Protein AF-A0A969SKT5-F1 (afdb_monomer_lite)

Sequence (105 aa):
GFMPILYGEDVAMPGYKGKMPGSHPWLMLGFFAIPMIAITATVFYNFHLYRVIHFGVTVLYTVMNFIHAAMDLTVKPIEWYQIALMVIVFINGIFLNILAYQWMQ

Secondary structure (DSSP, 8-state):
-PPPTTTT-----TT--PPPPTTHHHHHHHHHHHHHHHHHHHHH---HHHHHHHHHHHHHHHHHHHHHHHHHTTSSS--HHHHHHHHHHHHHHHHHHHHHHHHH-

pLDDT: mean 81.86, std 14.75, range [36.91, 94.69]

Radius of gyration: 18.39 Å; chains: 1; bounding box: 39×42×44 Å

Structure (mmCIF, N/CA/C/O backbone):
data_AF-A0A969SKT5-F1
#
_entry.id   AF-A0A969SKT5-F1
#
loop_
_atom_site.group_PDB
_atom_site.id
_atom_site.type_symbol
_atom_site.label_atom_id
_atom_site.label_alt_id
_atom_site.label_comp_id
_atom_site.label_asym_id
_atom_site.label_entity_id
_atom_site.label_seq_id
_atom_site.pdbx_PDB_ins_code
_atom_site.Cartn_x
_atom_site.Cartn_y
_atom_site.Cartn_z
_atom_site.occupancy
_atom_site.B_iso_or_equiv
_atom_site.auth_seq_id
_atom_site.auth_comp_id
_atom_site.auth_asym_id
_atom_site.auth_atom_id
_atom_site.pdbx_PDB_model_num
ATOM 1 N N . GLY A 1 1 ? 12.084 -38.333 -6.795 1.00 46.19 1 GLY A N 1
ATOM 2 C CA . GLY A 1 1 ? 12.100 -36.867 -6.651 1.00 46.19 1 GLY A CA 1
ATOM 3 C C . GLY A 1 1 ? 11.948 -36.273 -8.026 1.00 46.19 1 GLY A C 1
ATOM 4 O O . GLY A 1 1 ? 12.626 -36.746 -8.928 1.00 46.19 1 GLY A O 1
ATOM 5 N N . PHE A 1 2 ? 11.027 -35.331 -8.217 1.00 36.91 2 PHE A N 1
ATOM 6 C CA . PHE A 1 2 ? 10.905 -34.642 -9.501 1.00 36.91 2 PHE A CA 1
ATOM 7 C C . PHE A 1 2 ? 12.151 -33.779 -9.709 1.00 36.91 2 PHE A C 1
ATOM 9 O O . PHE A 1 2 ? 12.485 -32.966 -8.848 1.00 36.91 2 PHE A O 1
ATOM 16 N N . MET A 1 3 ? 12.870 -34.004 -10.809 1.00 50.44 3 MET A N 1
ATOM 17 C CA . MET A 1 3 ? 13.951 -33.110 -11.216 1.00 50.44 3 MET A CA 1
ATOM 18 C C . MET A 1 3 ? 13.372 -31.712 -11.476 1.00 50.44 3 MET A C 1
ATOM 20 O O . MET A 1 3 ? 12.277 -31.611 -12.037 1.00 50.44 3 MET A O 1
ATOM 24 N N . PRO A 1 4 ? 14.081 -30.636 -11.094 1.00 63.31 4 PRO A N 1
ATOM 25 C CA . PRO A 1 4 ? 13.721 -29.291 -11.518 1.00 63.31 4 PRO A CA 1
ATOM 26 C C . PRO A 1 4 ? 13.659 -29.239 -13.049 1.00 63.31 4 PRO A C 1
ATOM 28 O O . PRO A 1 4 ? 14.559 -29.747 -13.712 1.00 63.31 4 PRO A O 1
ATOM 31 N N . ILE A 1 5 ? 12.627 -28.597 -13.607 1.00 62.22 5 ILE A N 1
ATOM 32 C CA . ILE A 1 5 ? 12.425 -28.429 -15.064 1.00 62.22 5 ILE A CA 1
ATOM 33 C C . ILE A 1 5 ? 13.637 -27.758 -15.751 1.00 62.22 5 ILE A C 1
ATOM 35 O O . ILE A 1 5 ? 13.813 -27.885 -16.956 1.00 62.22 5 ILE A O 1
ATOM 39 N N . LEU A 1 6 ? 14.497 -27.086 -14.981 1.00 58.75 6 LEU A N 1
ATOM 40 C CA . LEU A 1 6 ? 15.629 -26.277 -15.442 1.00 58.75 6 LEU A CA 1
ATOM 41 C C . LEU A 1 6 ? 16.982 -26.850 -14.984 1.00 58.75 6 LEU A C 1
ATOM 43 O O . LEU A 1 6 ? 17.877 -26.119 -14.566 1.00 58.75 6 LEU A O 1
ATOM 47 N N . TYR A 1 7 ? 17.131 -28.174 -14.978 1.00 45.62 7 TYR A N 1
ATOM 48 C CA . TYR A 1 7 ? 18.393 -28.809 -14.600 1.00 45.62 7 TYR A CA 1
ATOM 49 C C . TYR A 1 7 ? 19.423 -28.672 -15.737 1.00 45.62 7 TYR A C 1
ATOM 51 O O . TYR A 1 7 ? 19.336 -29.378 -16.738 1.00 45.62 7 TYR A O 1
ATOM 59 N N . GLY A 1 8 ? 20.397 -27.769 -15.578 1.00 53.19 8 GLY A N 1
ATOM 60 C CA . GLY A 1 8 ? 21.510 -27.577 -16.522 1.00 53.19 8 GLY A CA 1
ATOM 61 C C . GLY A 1 8 ? 21.394 -26.375 -17.467 1.00 53.19 8 GLY A C 1
ATOM 62 O O . GLY A 1 8 ? 22.320 -26.135 -18.234 1.00 53.19 8 GLY A O 1
ATOM 63 N N . GLU A 1 9 ? 20.311 -25.603 -17.388 1.00 52.59 9 GLU A N 1
ATOM 64 C CA . GLU A 1 9 ? 20.146 -24.336 -18.114 1.00 52.59 9 GLU A CA 1
ATOM 65 C C . GLU A 1 9 ? 20.515 -23.164 -17.193 1.00 52.59 9 GLU A C 1
ATOM 67 O O . GLU A 1 9 ? 19.965 -23.028 -16.095 1.00 52.59 9 GLU A O 1
ATOM 72 N N . ASP A 1 10 ? 21.456 -22.319 -17.626 1.00 53.78 10 ASP A N 1
ATOM 73 C CA . ASP A 1 10 ? 21.721 -21.038 -16.970 1.00 53.78 10 ASP A CA 1
ATOM 74 C C . ASP A 1 10 ? 20.523 -20.132 -17.252 1.00 53.78 10 ASP A C 1
ATOM 76 O O . ASP A 1 10 ? 20.390 -19.564 -18.334 1.00 53.78 10 ASP A O 1
ATOM 80 N N . VAL A 1 11 ? 19.622 -20.008 -16.277 1.00 55.91 11 VAL A N 1
ATOM 81 C CA . VAL A 1 11 ? 18.454 -19.114 -16.335 1.00 55.91 11 VAL A CA 1
ATOM 82 C C . VAL A 1 11 ? 18.891 -17.644 -16.193 1.00 55.91 11 VAL A C 1
ATOM 84 O O . VAL A 1 11 ? 18.235 -16.827 -15.548 1.00 55.91 11 VAL A O 1
ATOM 87 N N . ALA A 1 12 ? 20.036 -17.288 -16.769 1.00 56.81 12 ALA A N 1
ATOM 88 C CA . ALA A 1 12 ? 20.418 -15.921 -17.026 1.00 56.81 12 ALA A CA 1
ATOM 89 C C . ALA A 1 12 ? 19.494 -15.408 -18.133 1.00 56.81 12 ALA A C 1
ATOM 91 O O . ALA A 1 12 ? 19.638 -15.761 -19.302 1.00 56.81 12 ALA A O 1
ATOM 92 N N . MET A 1 13 ? 18.511 -14.586 -17.756 1.00 52.97 13 MET A N 1
ATOM 93 C CA . MET A 1 13 ? 17.649 -13.889 -18.711 1.00 52.97 13 MET A CA 1
ATOM 94 C C . MET A 1 13 ? 18.533 -13.243 -19.796 1.00 52.97 13 MET A C 1
ATOM 96 O O . MET A 1 13 ? 19.366 -12.392 -19.450 1.00 52.97 13 MET A O 1
ATOM 100 N N . PRO A 1 14 ? 18.405 -13.623 -21.085 1.00 39.59 14 PRO A N 1
ATOM 101 C CA . PRO A 1 14 ? 19.254 -13.083 -22.138 1.00 39.59 14 PRO A CA 1
ATOM 102 C C . PRO A 1 14 ? 19.078 -11.561 -22.195 1.00 39.59 14 PRO A C 1
ATOM 104 O O . PRO A 1 14 ? 18.024 -11.065 -22.577 1.00 39.59 14 PRO A O 1
ATOM 107 N N . GLY A 1 15 ? 20.098 -10.812 -21.761 1.00 50.66 15 GLY A N 1
ATOM 108 C CA . GLY A 1 15 ? 20.087 -9.343 -21.724 1.00 50.66 15 GLY A CA 1
ATOM 109 C C . GLY A 1 15 ? 20.230 -8.701 -20.339 1.00 50.66 15 GLY A C 1
ATOM 110 O O . GLY A 1 15 ? 20.522 -7.507 -20.269 1.00 50.66 15 GLY A O 1
ATOM 111 N N . TYR A 1 16 ? 20.117 -9.454 -19.239 1.00 51.44 16 TYR A N 1
ATOM 112 C CA . TYR A 1 16 ? 20.237 -8.893 -17.887 1.00 51.44 16 TYR A CA 1
ATOM 113 C C . TYR A 1 16 ? 21.676 -9.019 -17.354 1.00 51.44 16 TYR A C 1
ATOM 115 O O . TYR A 1 16 ? 22.093 -10.059 -16.855 1.00 51.44 16 TYR A O 1
ATOM 123 N N . LYS A 1 17 ? 22.474 -7.947 -17.469 1.00 53.75 17 LYS A N 1
ATOM 124 C CA . LYS A 1 17 ? 23.874 -7.909 -16.977 1.00 53.75 17 LYS A CA 1
ATOM 125 C C . LYS A 1 17 ? 24.012 -7.533 -15.492 1.00 53.75 17 LYS A C 1
ATOM 127 O O . LYS A 1 17 ? 25.127 -7.462 -14.980 1.00 53.75 17 LYS A O 1
ATOM 132 N N . GLY A 1 18 ? 22.907 -7.257 -14.801 1.00 58.06 18 GLY A N 1
ATOM 133 C CA . GLY A 1 18 ? 22.907 -6.842 -13.400 1.00 58.06 18 GLY A CA 1
ATOM 134 C C . GLY A 1 18 ? 22.706 -8.022 -12.455 1.00 58.06 18 GLY A C 1
ATOM 135 O O . GLY A 1 18 ? 21.676 -8.685 -12.514 1.00 58.06 18 GLY A O 1
ATOM 136 N N . LYS A 1 19 ? 23.650 -8.263 -11.537 1.00 60.06 19 LYS A N 1
ATOM 137 C CA . LYS A 1 19 ? 23.382 -9.122 -10.375 1.00 60.06 19 LYS A CA 1
ATOM 138 C C . LYS A 1 19 ? 22.341 -8.423 -9.501 1.00 60.06 19 LYS A C 1
ATOM 140 O O . LYS A 1 19 ? 22.572 -7.289 -9.084 1.00 60.06 19 LYS A O 1
ATOM 145 N N . MET A 1 20 ? 21.222 -9.090 -9.221 1.00 64.12 20 MET A N 1
ATOM 146 C CA . MET A 1 20 ? 20.234 -8.589 -8.265 1.00 64.12 20 MET A CA 1
ATOM 147 C C . MET A 1 20 ? 20.933 -8.365 -6.914 1.00 64.12 20 MET A C 1
ATOM 149 O O . MET A 1 20 ? 21.569 -9.293 -6.404 1.00 64.12 20 MET A O 1
ATOM 153 N N . PRO A 1 21 ? 20.874 -7.154 -6.332 1.00 74.38 21 PRO A N 1
ATOM 154 C CA . PRO A 1 21 ? 21.464 -6.905 -5.027 1.00 74.38 21 PRO A CA 1
ATOM 155 C C . PRO A 1 21 ? 20.853 -7.856 -3.998 1.00 74.38 21 PRO A C 1
ATOM 157 O O . PRO A 1 21 ? 19.632 -7.997 -3.938 1.00 74.38 21 PRO A O 1
ATOM 160 N N . GLY A 1 22 ? 21.680 -8.474 -3.150 1.00 78.19 22 GLY A N 1
ATOM 161 C CA . GLY A 1 22 ? 21.204 -9.418 -2.130 1.00 78.19 22 GLY A CA 1
ATOM 162 C C . GLY A 1 22 ? 20.200 -8.820 -1.133 1.00 78.19 22 GLY A C 1
ATOM 163 O O . GLY A 1 22 ? 19.501 -9.564 -0.458 1.00 78.19 22 GLY A O 1
ATOM 164 N N . SER A 1 23 ? 20.087 -7.490 -1.058 1.00 77.62 23 SER A N 1
ATOM 165 C CA . SER A 1 23 ? 19.091 -6.772 -0.253 1.00 77.62 23 SER A CA 1
ATOM 166 C C . SER A 1 23 ? 17.683 -6.768 -0.857 1.00 77.62 23 SER A C 1
ATOM 168 O O . SER A 1 23 ? 16.708 -6.623 -0.123 1.00 77.62 23 SER A O 1
ATOM 170 N N . HIS A 1 24 ? 17.548 -6.933 -2.174 1.00 77.38 24 HIS A N 1
ATOM 171 C CA . HIS A 1 24 ? 16.271 -6.774 -2.868 1.00 77.38 24 HIS A CA 1
ATOM 172 C C . HIS A 1 24 ? 15.218 -7.829 -2.461 1.00 77.38 24 HIS A C 1
ATOM 174 O O . HIS A 1 24 ? 14.088 -7.440 -2.168 1.00 77.38 24 HIS A O 1
ATOM 180 N N . PRO A 1 25 ? 15.558 -9.129 -2.319 1.00 79.44 25 PRO A N 1
ATOM 181 C CA . PRO A 1 25 ? 14.610 -10.132 -1.823 1.00 79.44 25 PRO A CA 1
ATOM 182 C C . PRO A 1 25 ? 14.126 -9.857 -0.391 1.00 79.44 25 PRO A C 1
ATOM 184 O O . PRO A 1 25 ? 12.953 -10.058 -0.089 1.00 79.44 25 PRO A O 1
ATOM 187 N N . TRP A 1 26 ? 15.002 -9.355 0.487 1.00 82.44 26 TRP A N 1
ATOM 188 C CA . TRP A 1 26 ? 14.646 -9.007 1.869 1.00 82.44 26 TRP A CA 1
ATOM 189 C C . TRP A 1 26 ? 13.714 -7.798 1.944 1.00 82.44 26 TRP A C 1
ATOM 191 O O . TRP A 1 26 ? 12.807 -7.776 2.773 1.00 82.44 26 TRP A O 1
ATOM 201 N N . LEU A 1 27 ? 13.905 -6.817 1.058 1.00 83.06 27 LEU A N 1
ATOM 202 C CA . LEU A 1 27 ? 13.004 -5.671 0.937 1.00 83.06 27 LEU A CA 1
ATOM 203 C C . LEU A 1 27 ? 11.612 -6.105 0.472 1.00 83.06 27 LEU A C 1
ATOM 205 O O . LEU A 1 27 ? 10.624 -5.694 1.077 1.00 83.06 27 LEU A O 1
ATOM 209 N N . MET A 1 28 ? 11.529 -6.980 -0.537 1.00 83.69 28 MET A N 1
ATOM 210 C CA . MET A 1 28 ? 10.247 -7.546 -0.976 1.00 83.69 28 MET A CA 1
ATOM 211 C C . MET A 1 28 ? 9.582 -8.351 0.145 1.00 83.69 28 MET A C 1
ATOM 213 O O . MET A 1 28 ? 8.394 -8.173 0.404 1.00 83.69 28 MET A O 1
ATOM 217 N N . LEU A 1 29 ? 10.347 -9.190 0.855 1.00 85.25 29 LEU A N 1
ATOM 218 C CA . LEU A 1 29 ? 9.826 -9.959 1.986 1.00 85.25 29 LEU A CA 1
ATOM 219 C C . LEU A 1 29 ? 9.253 -9.037 3.063 1.00 85.25 29 LEU A C 1
ATOM 221 O O . LEU A 1 29 ? 8.137 -9.264 3.515 1.00 85.25 29 LEU A O 1
ATOM 225 N N . GLY A 1 30 ? 9.984 -7.989 3.447 1.00 86.81 30 GLY A N 1
ATOM 226 C CA . GLY A 1 30 ? 9.507 -7.006 4.417 1.00 86.81 30 GLY A CA 1
ATOM 227 C C . GLY A 1 30 ? 8.222 -6.322 3.952 1.00 86.81 30 GLY A C 1
ATOM 228 O O . GLY A 1 30 ? 7.254 -6.268 4.709 1.00 86.81 30 GLY A O 1
ATOM 229 N N . PHE A 1 31 ? 8.187 -5.878 2.694 1.00 84.56 31 PHE A N 1
ATOM 230 C CA . PHE A 1 31 ? 7.027 -5.212 2.104 1.00 84.56 31 PHE A CA 1
ATOM 231 C C . PHE A 1 31 ? 5.763 -6.083 2.135 1.00 84.56 31 PHE A C 1
ATOM 233 O O . PHE A 1 31 ? 4.686 -5.578 2.428 1.00 84.56 31 PHE A O 1
ATOM 240 N N . PHE A 1 32 ? 5.870 -7.393 1.896 1.00 83.06 32 P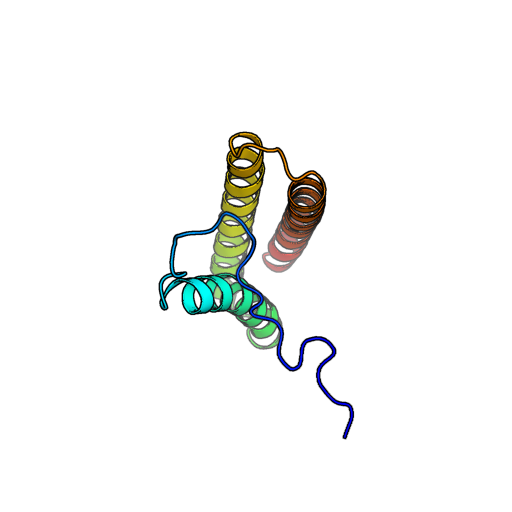HE A N 1
ATOM 241 C CA . PHE A 1 32 ? 4.707 -8.287 1.959 1.00 83.06 32 PHE A CA 1
ATOM 242 C C . PHE A 1 32 ? 4.400 -8.795 3.374 1.00 83.06 32 PHE A C 1
ATOM 244 O O . PHE A 1 32 ? 3.234 -8.917 3.748 1.00 83.06 32 PHE A O 1
ATOM 251 N N . ALA A 1 33 ? 5.418 -9.082 4.186 1.00 88.31 33 ALA A N 1
ATOM 252 C CA . ALA A 1 33 ? 5.235 -9.670 5.511 1.00 88.31 33 ALA A CA 1
ATOM 253 C C . ALA A 1 33 ? 4.677 -8.670 6.531 1.00 88.31 33 ALA A C 1
ATOM 255 O O . ALA A 1 33 ? 3.815 -9.038 7.327 1.00 88.31 33 ALA A O 1
ATOM 256 N N . ILE A 1 34 ? 5.126 -7.409 6.505 1.00 88.69 34 ILE A N 1
ATOM 257 C CA . ILE A 1 34 ? 4.663 -6.365 7.435 1.00 88.69 34 ILE A CA 1
ATOM 258 C C . ILE A 1 34 ? 3.131 -6.205 7.416 1.00 88.69 34 ILE A C 1
ATOM 260 O O . ILE A 1 34 ? 2.528 -6.323 8.485 1.00 88.69 34 ILE A O 1
ATOM 264 N N . PRO A 1 35 ? 2.466 -5.972 6.265 1.00 86.25 35 PRO A N 1
ATOM 265 C CA . PRO A 1 35 ? 1.016 -5.799 6.232 1.00 86.25 35 PRO A CA 1
ATOM 266 C C . PRO A 1 35 ? 0.272 -7.086 6.607 1.00 86.25 35 PRO A C 1
ATOM 268 O O . PRO A 1 35 ? -0.746 -7.016 7.291 1.00 86.25 35 PRO A O 1
ATOM 271 N N . MET A 1 36 ? 0.798 -8.264 6.251 1.00 89.19 36 MET A N 1
ATOM 272 C CA . MET A 1 36 ? 0.208 -9.550 6.652 1.00 89.19 36 MET A CA 1
ATOM 273 C C . MET A 1 36 ? 0.229 -9.746 8.173 1.00 89.19 36 MET A C 1
ATOM 2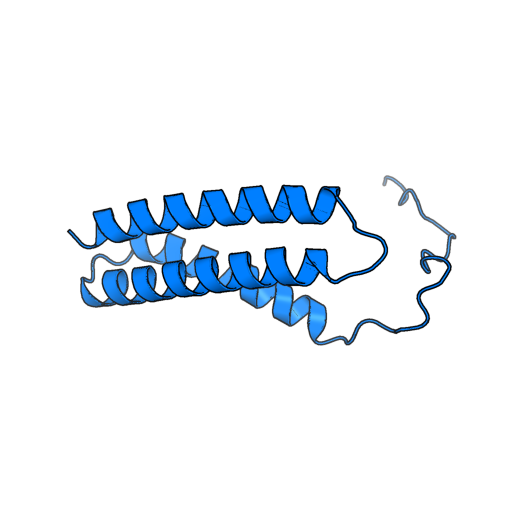75 O O . MET A 1 36 ? -0.776 -10.141 8.770 1.00 89.19 36 MET A O 1
ATOM 279 N N . ILE A 1 37 ? 1.357 -9.436 8.817 1.00 91.00 37 ILE A N 1
ATOM 280 C CA . ILE A 1 37 ? 1.492 -9.496 10.277 1.00 91.00 37 ILE A CA 1
ATOM 281 C C . ILE A 1 37 ? 0.587 -8.449 10.930 1.00 91.00 37 ILE A C 1
ATOM 283 O O . ILE A 1 37 ? -0.080 -8.760 11.914 1.00 91.00 37 ILE A O 1
ATOM 287 N N . ALA A 1 38 ? 0.520 -7.236 10.372 1.00 88.38 38 ALA A N 1
ATOM 288 C CA . ALA A 1 38 ? -0.331 -6.168 10.888 1.00 88.38 38 ALA A CA 1
ATOM 289 C C . ALA A 1 38 ? -1.820 -6.561 10.865 1.00 88.38 38 ALA A C 1
ATOM 291 O O . ALA A 1 38 ? -2.496 -6.461 11.885 1.00 88.38 38 ALA A O 1
ATOM 292 N N . ILE A 1 39 ? -2.319 -7.099 9.750 1.00 87.38 39 ILE A N 1
ATOM 293 C CA . ILE A 1 39 ? -3.708 -7.576 9.658 1.00 87.38 39 ILE A CA 1
ATOM 294 C C . ILE A 1 39 ? -3.944 -8.769 10.593 1.00 87.38 39 ILE A C 1
ATOM 296 O O . ILE A 1 39 ? -5.000 -8.892 11.198 1.00 87.38 39 ILE A O 1
ATOM 300 N N . THR A 1 40 ? -2.964 -9.656 10.761 1.00 89.25 40 THR A N 1
ATOM 301 C CA . THR A 1 40 ? -3.106 -10.781 11.699 1.00 89.25 40 THR A CA 1
ATOM 302 C C . THR A 1 40 ? -3.205 -10.285 13.144 1.00 89.25 40 THR A C 1
ATOM 304 O O . THR A 1 40 ? -4.009 -10.780 13.930 1.00 89.25 40 THR A O 1
ATOM 307 N N . ALA A 1 41 ? -2.420 -9.273 13.506 1.00 89.31 41 ALA A N 1
ATOM 308 C CA . ALA A 1 41 ? -2.404 -8.711 14.848 1.00 89.31 41 ALA A CA 1
ATOM 309 C C . ALA A 1 41 ? -3.687 -7.929 15.199 1.00 89.31 41 ALA A C 1
ATOM 311 O O . ALA A 1 41 ? -4.047 -7.904 16.378 1.00 89.31 41 ALA A O 1
ATOM 312 N N . THR A 1 42 ? -4.444 -7.385 14.233 1.00 86.69 42 THR A N 1
ATOM 313 C CA . THR A 1 42 ? -5.758 -6.766 14.533 1.00 86.69 42 THR A CA 1
ATOM 314 C C . THR A 1 42 ? -6.769 -7.767 15.094 1.00 86.69 42 THR A C 1
ATOM 316 O O . THR A 1 42 ? -7.670 -7.361 15.823 1.00 86.69 42 THR A O 1
ATOM 319 N N . VAL A 1 43 ? -6.599 -9.067 14.823 1.00 87.00 43 VAL A N 1
ATOM 320 C CA . VAL A 1 43 ? -7.451 -10.137 15.371 1.00 87.00 43 VAL A CA 1
ATOM 321 C C . VAL A 1 43 ? -7.179 -10.378 16.859 1.00 87.00 43 VAL A C 1
ATOM 323 O O . VAL A 1 43 ? -8.099 -10.682 17.616 1.00 87.00 43 VAL A O 1
ATOM 326 N N . PHE A 1 44 ? -5.927 -10.232 17.298 1.00 88.44 44 PHE A N 1
ATOM 327 C CA . PHE A 1 44 ? -5.526 -10.502 18.684 1.00 88.44 44 PHE A CA 1
ATOM 328 C C . PHE A 1 44 ? -5.618 -9.269 19.585 1.00 88.44 44 PHE A C 1
ATOM 330 O O . PHE A 1 44 ? -5.835 -9.396 20.791 1.00 88.44 44 PHE A O 1
ATOM 337 N N . TYR A 1 45 ? -5.455 -8.074 19.016 1.00 85.19 45 TYR A N 1
ATOM 338 C CA . TYR A 1 45 ? -5.370 -6.830 19.769 1.00 85.19 45 TYR A CA 1
ATOM 339 C C . TYR A 1 45 ? -6.547 -5.899 19.457 1.00 85.19 45 TYR A C 1
ATOM 341 O O . TYR A 1 45 ? -6.619 -5.283 18.397 1.00 85.19 45 TYR A O 1
ATOM 349 N N . ASN A 1 46 ? -7.432 -5.703 20.439 1.00 80.19 46 ASN A N 1
ATOM 350 C CA . ASN A 1 46 ? -8.568 -4.771 20.355 1.00 80.19 46 ASN A CA 1
ATOM 351 C C . ASN A 1 46 ? -8.232 -3.337 20.808 1.00 80.19 46 ASN A C 1
ATOM 353 O O . ASN A 1 46 ? -9.110 -2.575 21.206 1.00 80.19 46 ASN A O 1
ATOM 357 N N . PHE A 1 47 ? -6.959 -2.942 20.762 1.00 87.38 47 PHE A N 1
ATOM 358 C CA . PHE A 1 47 ? -6.547 -1.603 21.179 1.00 87.38 47 PHE A CA 1
ATOM 359 C C . PHE A 1 47 ? -6.891 -0.560 20.108 1.00 87.38 47 PHE A C 1
ATOM 361 O O . PHE A 1 47 ? -6.414 -0.647 18.979 1.00 87.38 47 PHE A O 1
ATOM 368 N N . HIS A 1 48 ? -7.646 0.478 20.477 1.00 86.81 48 HIS A N 1
ATOM 369 C CA . HIS A 1 48 ? -8.036 1.552 19.554 1.00 86.81 48 HIS A CA 1
ATOM 370 C C . HIS A 1 48 ? -6.824 2.222 18.878 1.00 86.81 48 HIS A C 1
ATOM 372 O O . HIS A 1 48 ? -6.803 2.389 17.662 1.00 86.81 48 HIS A O 1
ATOM 378 N N . LEU A 1 49 ? -5.764 2.526 19.642 1.00 89.25 49 LEU A N 1
ATOM 379 C CA . LEU A 1 49 ? -4.531 3.110 19.095 1.00 89.25 49 LEU A CA 1
ATOM 380 C C . LEU A 1 49 ? -3.880 2.210 18.032 1.00 89.25 49 LEU A C 1
ATOM 382 O O . LEU A 1 49 ? -3.406 2.704 17.013 1.00 89.25 49 LEU A O 1
ATOM 386 N N . TYR A 1 50 ? -3.893 0.892 18.246 1.00 90.06 50 TYR A N 1
ATOM 387 C CA . TYR A 1 50 ? -3.353 -0.064 17.284 1.00 90.06 50 TYR A CA 1
ATOM 388 C C . TYR A 1 50 ? -4.143 -0.050 15.971 1.00 90.06 50 TYR A C 1
ATOM 390 O O . TYR A 1 50 ? -3.544 -0.031 14.900 1.00 90.06 50 TYR A O 1
ATOM 398 N N . ARG A 1 51 ? -5.478 0.015 16.042 1.00 89.25 51 ARG A N 1
ATOM 399 C CA . ARG A 1 51 ? -6.344 0.079 14.854 1.00 89.25 51 ARG A CA 1
ATOM 400 C C . ARG A 1 51 ? -6.128 1.361 14.042 1.00 89.25 51 ARG A C 1
ATOM 402 O O . ARG A 1 51 ? -6.081 1.293 12.817 1.00 89.25 51 ARG A O 1
ATOM 409 N N . VAL A 1 52 ? -5.898 2.495 14.710 1.00 91.25 52 VAL A N 1
ATOM 410 C CA . VAL A 1 52 ? -5.536 3.765 14.049 1.00 91.25 52 VAL A CA 1
ATOM 411 C C . VAL A 1 52 ? -4.177 3.666 13.350 1.00 91.25 52 VAL A C 1
ATOM 413 O O . VAL A 1 52 ? -4.049 4.068 12.193 1.00 91.25 52 VAL A O 1
ATOM 416 N N . ILE A 1 53 ? -3.167 3.092 14.016 1.00 91.81 53 ILE A N 1
ATOM 417 C CA . ILE A 1 53 ? -1.844 2.871 13.409 1.00 91.81 53 ILE A CA 1
ATOM 418 C C . ILE A 1 53 ? -1.962 1.928 12.206 1.00 91.81 53 ILE A C 1
ATOM 420 O O . ILE A 1 53 ? -1.434 2.236 11.140 1.00 91.81 53 ILE A O 1
ATOM 424 N N . HIS A 1 54 ? -2.683 0.814 12.351 1.00 91.50 54 HIS A N 1
ATOM 425 C CA . HIS A 1 54 ? -2.928 -0.143 11.273 1.00 91.50 54 HIS A CA 1
ATOM 426 C C . HIS A 1 54 ? -3.582 0.529 10.060 1.00 91.50 54 HIS A C 1
ATOM 428 O O . HIS A 1 54 ? -3.115 0.343 8.940 1.00 91.50 54 HIS A O 1
ATOM 434 N N . PHE A 1 55 ? -4.614 1.352 10.271 1.00 92.81 55 PHE A N 1
ATOM 435 C CA . PHE A 1 55 ? -5.249 2.116 9.196 1.00 92.81 55 PHE A CA 1
ATOM 436 C C . PHE A 1 55 ? -4.269 3.073 8.498 1.00 92.81 55 PHE A C 1
ATOM 438 O O . PHE A 1 55 ? -4.222 3.138 7.271 1.00 92.81 55 PHE A O 1
ATOM 445 N N . GLY A 1 56 ? -3.428 3.780 9.259 1.00 92.25 56 GLY A N 1
ATOM 446 C CA . GLY A 1 56 ? -2.374 4.619 8.680 1.00 92.25 56 GLY A CA 1
ATOM 447 C C . GLY A 1 56 ? -1.401 3.820 7.804 1.00 92.25 56 GLY A C 1
ATOM 448 O O . GLY A 1 56 ? -1.046 4.255 6.707 1.00 92.25 56 GLY A O 1
ATOM 449 N N . VAL A 1 57 ? -1.018 2.621 8.254 1.00 92.19 57 VAL A N 1
ATOM 450 C CA . VAL A 1 57 ? -0.160 1.706 7.490 1.00 92.19 57 VAL A CA 1
ATOM 451 C C . VAL A 1 57 ? -0.852 1.254 6.202 1.00 92.19 57 VAL A C 1
ATOM 453 O O . VAL A 1 57 ? -0.246 1.354 5.138 1.00 92.19 57 VAL A O 1
ATOM 456 N N . THR A 1 58 ? -2.112 0.814 6.242 1.00 92.75 58 THR A N 1
ATOM 457 C CA . THR A 1 58 ? -2.817 0.362 5.026 1.00 92.75 58 THR A CA 1
ATOM 458 C C . THR A 1 58 ? -2.966 1.481 3.990 1.00 92.75 58 THR A C 1
ATOM 460 O O . THR A 1 58 ? -2.777 1.243 2.790 1.00 92.75 58 THR A O 1
ATOM 463 N N . VAL A 1 59 ? -3.208 2.720 4.438 1.00 93.81 59 VAL A N 1
ATOM 464 C CA . VAL A 1 59 ? -3.263 3.896 3.555 1.00 93.81 59 VAL A CA 1
ATOM 465 C C . VAL A 1 59 ? -1.902 4.144 2.905 1.00 93.81 59 VAL A C 1
ATOM 467 O O . VAL A 1 59 ? -1.834 4.300 1.684 1.00 93.81 59 VAL A O 1
ATOM 470 N N . LEU A 1 60 ? -0.814 4.110 3.683 1.00 94.19 60 LEU A N 1
ATOM 471 C CA . LEU A 1 60 ? 0.546 4.263 3.158 1.00 94.19 60 LEU A CA 1
ATOM 472 C C . LEU A 1 60 ? 0.860 3.206 2.089 1.00 94.19 60 LEU A C 1
ATOM 474 O O . LEU A 1 60 ? 1.324 3.554 1.004 1.00 94.19 60 LEU A O 1
ATOM 478 N N . TYR A 1 61 ? 0.548 1.935 2.356 1.00 91.62 61 TYR A N 1
ATOM 479 C CA . TYR A 1 61 ? 0.742 0.846 1.392 1.00 91.62 61 TYR A CA 1
ATOM 480 C C . TYR A 1 61 ? -0.075 1.046 0.114 1.00 91.62 61 TYR A C 1
ATOM 482 O O . TYR A 1 61 ? 0.408 0.768 -0.980 1.00 91.62 61 TYR A O 1
ATOM 490 N N . THR A 1 62 ? -1.289 1.582 0.224 1.00 92.50 62 THR A N 1
ATOM 491 C CA . THR A 1 62 ? -2.134 1.874 -0.943 1.00 92.50 62 THR A CA 1
ATOM 492 C C . THR A 1 62 ? -1.524 2.970 -1.817 1.00 92.50 62 THR A C 1
ATOM 494 O O . THR A 1 62 ? -1.482 2.826 -3.040 1.00 92.50 62 THR A O 1
ATOM 497 N N . VAL A 1 63 ? -0.981 4.028 -1.205 1.00 94.44 63 VAL A N 1
ATOM 498 C CA . VAL A 1 63 ? -0.244 5.082 -1.922 1.00 94.44 63 VAL A CA 1
ATOM 499 C C . VAL A 1 63 ? 1.017 4.516 -2.579 1.00 94.44 63 VAL A C 1
ATOM 501 O O . VAL A 1 63 ? 1.272 4.799 -3.748 1.00 94.44 63 VAL A O 1
ATOM 504 N N . MET A 1 64 ? 1.779 3.675 -1.872 1.00 91.88 64 MET A N 1
ATOM 505 C CA . MET A 1 64 ? 2.962 3.018 -2.440 1.00 91.88 64 MET A CA 1
ATOM 506 C C . MET A 1 64 ? 2.604 2.116 -3.628 1.00 91.88 64 MET A C 1
ATOM 508 O O . MET A 1 64 ? 3.284 2.177 -4.648 1.00 91.88 64 MET A O 1
ATOM 512 N N . ASN A 1 65 ? 1.516 1.345 -3.540 1.00 91.31 65 ASN A N 1
ATOM 513 C CA . ASN A 1 65 ? 1.033 0.502 -4.638 1.00 91.31 65 ASN A CA 1
ATOM 514 C C . ASN A 1 65 ? 0.625 1.332 -5.863 1.00 91.31 65 ASN A C 1
ATOM 516 O O . ASN A 1 65 ? 0.911 0.934 -6.991 1.00 91.31 65 ASN A O 1
ATOM 520 N N . PHE A 1 66 ? 0.012 2.503 -5.659 1.00 93.38 66 PHE A N 1
ATOM 521 C CA . PHE A 1 66 ? -0.302 3.428 -6.751 1.00 93.38 66 PHE A CA 1
ATOM 522 C C . PHE A 1 66 ? 0.961 3.984 -7.416 1.00 93.38 66 PHE A C 1
ATOM 524 O O . PHE A 1 66 ? 1.072 3.969 -8.641 1.00 93.38 66 PHE A O 1
ATOM 531 N N . ILE A 1 67 ? 1.928 4.443 -6.614 1.00 93.50 67 ILE A N 1
ATOM 532 C CA . ILE A 1 67 ? 3.213 4.941 -7.122 1.00 93.50 67 ILE A CA 1
ATOM 533 C C . ILE A 1 67 ? 3.933 3.839 -7.903 1.00 93.50 67 ILE A C 1
ATOM 535 O O . ILE A 1 67 ? 4.451 4.110 -8.981 1.00 93.50 67 ILE A O 1
ATOM 539 N N . HIS A 1 68 ? 3.925 2.604 -7.402 1.00 89.56 68 HIS A N 1
ATOM 540 C CA . HIS A 1 68 ? 4.529 1.463 -8.082 1.00 89.56 68 HIS A CA 1
ATOM 541 C C . HIS A 1 68 ? 3.862 1.195 -9.439 1.00 89.56 68 HIS A C 1
ATOM 543 O O . HIS A 1 68 ? 4.550 1.144 -10.453 1.00 89.56 68 HIS A O 1
ATOM 549 N N . ALA A 1 69 ? 2.526 1.155 -9.493 1.00 90.19 69 ALA A N 1
ATOM 550 C CA . ALA A 1 69 ? 1.798 1.012 -10.756 1.00 90.19 69 ALA A CA 1
ATOM 551 C C . ALA A 1 69 ? 2.110 2.151 -11.751 1.00 90.19 69 ALA A C 1
ATOM 553 O O . ALA A 1 69 ? 2.230 1.915 -12.953 1.00 90.19 69 ALA A O 1
ATOM 554 N N . ALA A 1 70 ? 2.271 3.387 -11.264 1.00 91.88 70 ALA A N 1
ATOM 555 C CA . ALA A 1 70 ? 2.662 4.525 -12.094 1.00 91.88 70 ALA A CA 1
ATOM 556 C C . ALA A 1 70 ? 4.118 4.427 -12.585 1.00 91.88 70 ALA A C 1
ATOM 558 O O . ALA A 1 70 ? 4.403 4.785 -13.727 1.00 91.88 70 ALA A O 1
ATOM 559 N N . MET A 1 71 ? 5.036 3.930 -11.750 1.00 91.31 71 MET A N 1
ATOM 560 C CA . MET A 1 71 ? 6.432 3.690 -12.126 1.00 91.31 71 MET A CA 1
ATOM 561 C C . MET A 1 71 ? 6.551 2.599 -13.191 1.00 91.31 71 MET A C 1
ATOM 563 O O . MET A 1 71 ? 7.329 2.770 -14.130 1.00 91.31 71 MET A O 1
ATOM 567 N N . ASP A 1 72 ? 5.739 1.545 -13.126 1.00 87.69 72 ASP A N 1
ATOM 568 C CA . ASP A 1 72 ? 5.750 0.467 -14.124 1.00 87.69 72 ASP A CA 1
ATOM 569 C C . ASP A 1 72 ? 5.402 0.964 -15.535 1.00 87.69 72 ASP A C 1
ATOM 571 O O . ASP A 1 72 ? 5.971 0.493 -16.518 1.00 87.69 72 ASP A O 1
ATOM 575 N N . LEU A 1 73 ? 4.556 1.994 -15.654 1.00 89.25 73 LEU A N 1
ATOM 576 C CA . LEU A 1 73 ? 4.250 2.638 -16.941 1.00 89.25 73 LEU A CA 1
ATOM 577 C C . LEU A 1 73 ? 5.457 3.365 -17.560 1.00 89.25 73 LEU A C 1
ATOM 579 O O . LEU A 1 73 ? 5.454 3.658 -18.758 1.00 89.25 73 LEU A O 1
ATOM 583 N N . THR A 1 74 ? 6.480 3.678 -16.761 1.00 90.31 74 THR A N 1
ATOM 584 C CA . THR A 1 74 ? 7.714 4.331 -17.231 1.00 90.31 74 THR A CA 1
ATOM 585 C C . THR A 1 74 ? 8.773 3.337 -17.708 1.00 90.31 74 THR A C 1
ATOM 587 O O . THR A 1 74 ? 9.699 3.729 -18.426 1.00 90.31 74 THR A O 1
ATOM 590 N N . VAL A 1 75 ? 8.630 2.055 -17.355 1.00 85.12 75 VAL A N 1
ATOM 591 C CA . VAL A 1 75 ? 9.564 0.989 -17.729 1.00 85.12 75 VAL A CA 1
ATOM 592 C C . VAL A 1 75 ? 9.294 0.550 -19.171 1.00 85.12 75 VAL A C 1
ATOM 594 O O . VAL A 1 75 ? 8.150 0.397 -19.597 1.00 85.12 75 VAL A O 1
ATOM 597 N N . LYS A 1 76 ? 10.364 0.380 -19.960 1.00 85.62 76 LYS A N 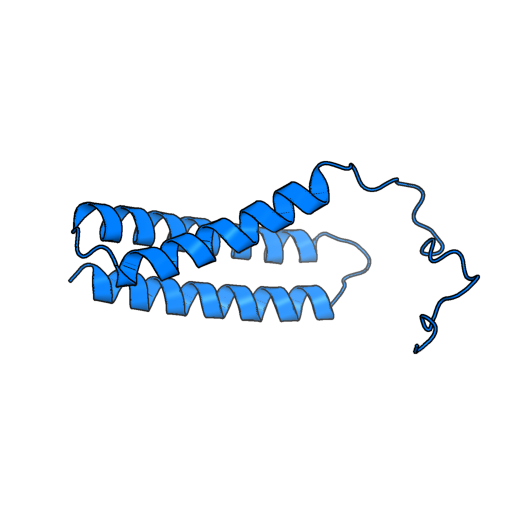1
ATOM 598 C CA . LYS A 1 76 ? 10.292 -0.077 -21.356 1.00 85.62 76 LYS A CA 1
ATOM 599 C C . LYS A 1 76 ? 11.094 -1.375 -21.527 1.00 85.62 76 LYS A C 1
ATOM 601 O O . LYS A 1 76 ? 12.261 -1.380 -21.136 1.00 85.62 76 LYS A O 1
ATOM 606 N N . PRO A 1 77 ? 10.542 -2.416 -22.180 1.00 84.19 77 PRO A N 1
ATOM 607 C CA . PRO A 1 77 ? 9.178 -2.506 -22.713 1.00 84.19 77 PRO A CA 1
ATOM 608 C C . PRO A 1 77 ? 8.119 -2.555 -21.602 1.00 84.19 77 PRO A C 1
ATOM 610 O O . PRO A 1 77 ? 8.419 -2.911 -20.470 1.00 84.19 77 PRO A O 1
ATOM 613 N N . ILE A 1 78 ? 6.885 -2.177 -21.938 1.00 86.44 78 ILE A N 1
ATOM 614 C CA . ILE A 1 78 ? 5.775 -2.200 -20.983 1.00 86.44 78 ILE A CA 1
ATOM 615 C C . ILE A 1 78 ? 5.340 -3.650 -20.756 1.00 86.44 78 ILE A C 1
ATOM 617 O O . ILE A 1 78 ? 4.871 -4.319 -21.681 1.00 86.44 78 ILE A O 1
ATOM 621 N N . GLU A 1 79 ? 5.446 -4.113 -19.515 1.00 87.88 79 GLU A N 1
ATOM 622 C CA . GLU A 1 79 ? 5.012 -5.444 -19.098 1.00 87.88 79 GLU A CA 1
ATOM 623 C C . GLU A 1 79 ? 3.558 -5.402 -18.603 1.00 87.88 79 GLU A C 1
ATOM 625 O O . GLU A 1 79 ? 3.262 -5.151 -17.436 1.00 87.88 79 GLU A O 1
ATOM 630 N N . TRP A 1 80 ? 2.608 -5.650 -19.509 1.00 86.06 80 TRP A N 1
ATOM 631 C CA . TRP A 1 80 ? 1.170 -5.563 -19.209 1.00 86.06 80 TRP A CA 1
ATOM 632 C C . TRP A 1 80 ? 0.703 -6.479 -18.075 1.00 86.06 80 TRP A C 1
ATOM 634 O O . TRP A 1 80 ? -0.211 -6.115 -17.335 1.00 86.06 80 TRP A O 1
ATOM 644 N N . TYR A 1 81 ? 1.320 -7.655 -17.922 1.00 87.50 81 TYR A N 1
ATOM 645 C CA . TYR A 1 81 ? 0.993 -8.571 -16.829 1.00 87.50 81 TYR A CA 1
ATOM 646 C C . TYR A 1 81 ? 1.340 -7.963 -15.465 1.00 87.50 81 TYR A C 1
ATOM 648 O O . TYR A 1 81 ? 0.579 -8.131 -14.512 1.00 87.50 81 TYR A O 1
ATOM 656 N N . GLN A 1 82 ? 2.446 -7.216 -15.383 1.00 85.56 82 GLN A N 1
ATOM 657 C CA . GLN A 1 82 ? 2.886 -6.553 -14.162 1.00 85.56 82 GLN A CA 1
ATOM 658 C C . GLN A 1 82 ? 1.917 -5.427 -13.795 1.00 85.56 82 GLN A C 1
ATOM 660 O O . GLN A 1 82 ? 1.431 -5.370 -12.667 1.00 85.56 82 GLN A O 1
ATOM 665 N N . ILE A 1 83 ? 1.524 -4.611 -14.776 1.00 89.62 83 ILE A N 1
ATOM 666 C CA . ILE A 1 83 ? 0.535 -3.544 -14.572 1.00 89.62 83 ILE A CA 1
ATOM 667 C C . ILE A 1 83 ? -0.808 -4.121 -14.110 1.00 89.62 83 ILE A C 1
ATOM 669 O O . ILE A 1 83 ? -1.390 -3.629 -13.144 1.00 89.62 83 ILE A O 1
ATOM 673 N N . ALA A 1 84 ? -1.301 -5.178 -14.764 1.00 91.50 84 ALA A N 1
ATOM 674 C CA . ALA A 1 84 ? -2.563 -5.815 -14.391 1.00 91.50 84 ALA A CA 1
ATOM 675 C C . ALA A 1 84 ? -2.530 -6.347 -12.949 1.00 91.50 84 ALA A C 1
ATOM 677 O O . ALA A 1 84 ? -3.472 -6.121 -12.186 1.00 91.50 84 ALA A O 1
ATOM 678 N N . LEU A 1 85 ? -1.428 -6.997 -12.555 1.00 90.69 85 LEU A N 1
ATOM 679 C CA . LEU A 1 85 ? -1.225 -7.467 -11.186 1.00 90.69 85 LEU A CA 1
ATOM 680 C C . LEU A 1 85 ? -1.256 -6.302 -10.189 1.00 90.69 85 LEU A C 1
ATOM 682 O O . LEU A 1 85 ? -1.945 -6.376 -9.173 1.00 90.69 85 LEU A O 1
ATOM 686 N N . MET A 1 86 ? -0.5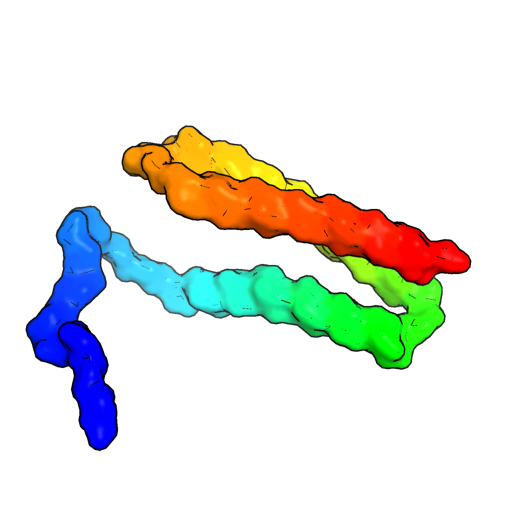68 -5.205 -10.498 1.00 91.81 86 MET A N 1
ATOM 687 C CA . MET A 1 86 ? -0.503 -4.040 -9.619 1.00 91.81 86 MET A CA 1
ATOM 688 C C . MET A 1 86 ? -1.845 -3.329 -9.466 1.00 91.81 86 MET A C 1
ATOM 690 O O . MET A 1 86 ? -2.178 -2.889 -8.365 1.00 91.81 86 MET A O 1
ATOM 694 N N . VAL A 1 87 ? -2.661 -3.280 -10.520 1.00 91.50 87 VAL A N 1
ATOM 695 C CA . VAL A 1 87 ? -4.039 -2.773 -10.438 1.00 91.50 87 VAL A CA 1
ATOM 696 C C . VAL A 1 87 ? -4.884 -3.636 -9.497 1.00 91.50 87 VAL A C 1
ATOM 698 O O . VAL A 1 87 ? -5.605 -3.093 -8.659 1.00 91.50 87 VAL A O 1
ATOM 701 N N . ILE A 1 88 ? -4.769 -4.966 -9.574 1.00 93.12 88 ILE A N 1
ATOM 702 C CA . ILE A 1 88 ? -5.480 -5.882 -8.664 1.00 93.12 88 ILE A CA 1
ATOM 703 C C . ILE A 1 88 ? -5.052 -5.638 -7.211 1.00 93.12 88 ILE A C 1
ATOM 705 O O . ILE A 1 88 ? -5.903 -5.519 -6.326 1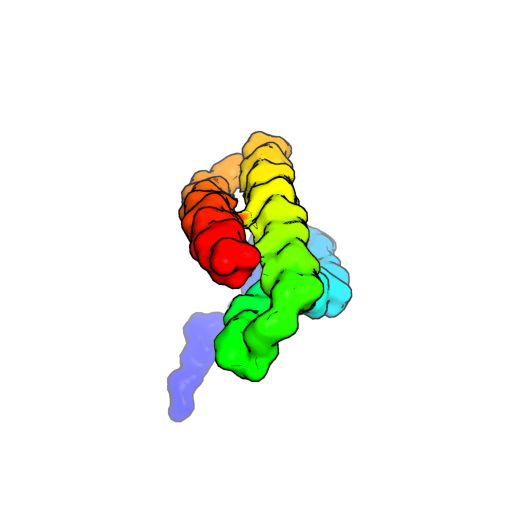.00 93.12 88 ILE A O 1
ATOM 709 N N . VAL A 1 89 ? -3.746 -5.517 -6.963 1.00 90.62 89 VAL A N 1
ATOM 710 C CA . VAL A 1 89 ? -3.194 -5.245 -5.626 1.00 90.62 89 VAL A CA 1
ATOM 711 C C . VAL A 1 89 ? -3.643 -3.874 -5.107 1.00 90.62 89 VAL A C 1
ATOM 713 O O . VAL A 1 89 ? -3.979 -3.738 -3.931 1.00 90.62 89 VAL A O 1
ATOM 716 N N . PHE A 1 90 ? -3.718 -2.864 -5.973 1.00 91.19 90 PHE A N 1
ATOM 717 C CA . PHE A 1 90 ? -4.212 -1.537 -5.611 1.00 91.19 90 PHE A CA 1
ATOM 718 C C . PHE A 1 90 ? -5.694 -1.562 -5.208 1.00 91.19 90 PHE A C 1
ATOM 720 O O . PHE A 1 90 ? -6.051 -1.027 -4.158 1.00 91.19 90 PHE A O 1
ATOM 727 N N . ILE A 1 91 ? -6.545 -2.245 -5.983 1.00 93.94 91 ILE A N 1
ATOM 728 C CA . ILE A 1 91 ? -7.966 -2.438 -5.645 1.00 93.94 91 ILE A CA 1
ATOM 729 C C . ILE A 1 91 ? -8.106 -3.177 -4.308 1.00 93.94 91 ILE A C 1
ATOM 731 O O . ILE A 1 91 ? -8.908 -2.779 -3.461 1.00 93.94 91 ILE A O 1
ATOM 735 N N . ASN A 1 92 ? -7.299 -4.217 -4.083 1.00 92.38 92 ASN A N 1
ATOM 736 C CA . ASN A 1 92 ? -7.269 -4.927 -2.807 1.00 92.38 92 ASN A CA 1
ATOM 737 C C . ASN A 1 92 ? -6.901 -3.985 -1.643 1.00 92.38 92 ASN A C 1
ATOM 739 O O . ASN A 1 92 ? -7.587 -3.982 -0.623 1.00 92.38 92 ASN A O 1
ATOM 743 N N . GLY A 1 93 ? -5.901 -3.118 -1.831 1.00 91.75 93 GLY A N 1
ATOM 744 C CA . GLY A 1 93 ? -5.519 -2.090 -0.857 1.00 91.75 93 GLY A CA 1
ATOM 745 C C . GLY A 1 93 ? -6.660 -1.129 -0.504 1.00 91.75 93 GLY A C 1
ATOM 746 O O . GLY A 1 93 ? -6.864 -0.818 0.669 1.00 91.75 93 GLY A O 1
ATOM 747 N N . ILE A 1 94 ? -7.469 -0.720 -1.488 1.00 93.00 94 ILE A N 1
ATOM 748 C CA . ILE A 1 94 ? -8.666 0.103 -1.244 1.00 93.00 94 ILE A CA 1
ATOM 749 C C . ILE A 1 94 ? -9.664 -0.639 -0.345 1.00 93.00 94 ILE A C 1
ATOM 751 O O . ILE A 1 94 ? -10.132 -0.067 0.641 1.00 93.00 94 ILE A O 1
ATOM 755 N N . PHE A 1 95 ? -9.965 -1.908 -0.633 1.00 94.69 95 PHE A N 1
ATOM 756 C CA . PHE A 1 95 ? -10.863 -2.700 0.216 1.00 94.69 95 PHE A CA 1
ATOM 757 C C . PHE A 1 95 ? -10.312 -2.895 1.631 1.00 94.69 95 PHE A C 1
ATOM 759 O O . PHE A 1 95 ? -11.068 -2.786 2.597 1.00 94.69 95 PHE A O 1
ATOM 766 N N . LEU A 1 96 ? -9.003 -3.111 1.770 1.00 91.94 96 LEU A N 1
ATOM 767 C CA . LEU A 1 96 ? -8.352 -3.203 3.076 1.00 91.94 96 LEU A CA 1
ATOM 768 C C . LEU A 1 96 ? -8.450 -1.893 3.864 1.00 91.94 96 LEU A C 1
ATOM 770 O O . LEU A 1 96 ? -8.679 -1.944 5.068 1.00 91.94 96 LEU A O 1
ATOM 774 N N . ASN A 1 97 ? -8.349 -0.731 3.213 1.00 93.56 97 ASN A N 1
ATOM 775 C CA . ASN A 1 97 ? -8.568 0.555 3.885 1.00 93.56 97 ASN A CA 1
ATOM 776 C C . ASN A 1 97 ? -10.007 0.714 4.370 1.00 93.56 97 ASN A C 1
ATOM 778 O O . ASN A 1 97 ? -10.217 1.201 5.478 1.00 93.56 97 ASN A O 1
ATOM 782 N N . ILE A 1 98 ? -10.992 0.295 3.570 1.00 93.88 98 ILE A N 1
ATOM 783 C CA . ILE A 1 98 ? -12.404 0.330 3.975 1.00 93.88 98 ILE A CA 1
ATOM 784 C C . ILE A 1 98 ? -12.612 -0.559 5.207 1.00 93.88 98 ILE A C 1
ATOM 786 O O . ILE A 1 98 ? -13.213 -0.120 6.186 1.00 93.88 98 ILE A O 1
ATOM 790 N N . LEU A 1 99 ? -12.069 -1.779 5.189 1.00 91.75 99 LEU A N 1
ATOM 791 C CA . LEU A 1 99 ? -12.157 -2.711 6.312 1.00 91.75 99 LEU A CA 1
ATOM 792 C C . LEU A 1 99 ? -11.437 -2.175 7.559 1.00 91.75 99 LEU A C 1
ATOM 794 O O . LEU A 1 99 ? -11.990 -2.195 8.656 1.00 91.75 99 LEU A O 1
ATOM 798 N N . ALA A 1 100 ? -10.230 -1.634 7.394 1.00 90.12 100 ALA A N 1
ATOM 799 C CA . ALA A 1 100 ? -9.471 -1.033 8.483 1.00 90.12 100 ALA A CA 1
ATOM 800 C C . ALA A 1 100 ? -10.187 0.195 9.071 1.00 90.12 100 ALA A C 1
ATOM 802 O O . ALA A 1 100 ? -10.159 0.383 10.285 1.00 90.12 100 ALA A O 1
ATOM 803 N N . TYR A 1 101 ? -10.875 0.988 8.243 1.00 91.31 101 TYR A N 1
ATOM 804 C CA . TYR A 1 101 ? -11.719 2.091 8.703 1.00 91.31 101 TYR A CA 1
ATOM 805 C C . TYR A 1 101 ? -12.915 1.597 9.519 1.00 91.31 101 TYR A C 1
ATOM 807 O O . TYR A 1 101 ? -13.175 2.129 10.596 1.00 91.31 101 TYR A O 1
ATOM 815 N N . GLN A 1 102 ? -13.598 0.545 9.057 1.00 89.50 102 GLN A N 1
ATOM 816 C CA . GLN A 1 102 ? -14.692 -0.084 9.807 1.00 89.50 102 GLN A CA 1
ATOM 817 C C . GLN A 1 102 ? -14.226 -0.627 11.158 1.00 89.50 102 GLN A C 1
ATOM 819 O O . GLN A 1 102 ? -14.970 -0.551 12.126 1.00 89.50 102 GLN A O 1
ATOM 824 N N . TRP A 1 103 ? -12.997 -1.138 11.249 1.00 87.06 103 TRP A N 1
ATOM 825 C CA . TRP A 1 103 ? -12.434 -1.579 12.523 1.00 87.06 103 TRP A CA 1
ATOM 826 C C . TRP A 1 103 ? -12.104 -0.426 13.475 1.00 87.06 103 TRP A C 1
ATOM 828 O O . TRP A 1 103 ? -12.0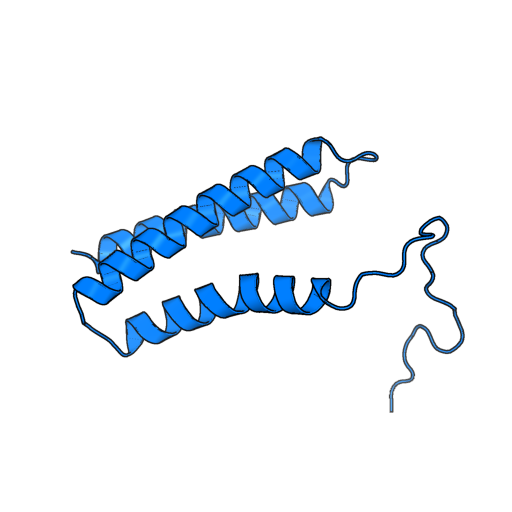14 -0.661 14.674 1.00 87.06 103 TRP A O 1
ATOM 838 N N . MET A 1 104 ? -11.897 0.805 13.006 1.00 84.88 104 MET A N 1
ATOM 839 C CA . MET A 1 104 ? -11.678 1.934 13.921 1.00 84.88 104 MET A CA 1
ATOM 840 C C . MET A 1 104 ? -12.960 2.398 14.623 1.00 84.88 104 MET A C 1
ATOM 842 O O . MET A 1 104 ? -12.851 3.012 15.684 1.00 84.88 104 MET A O 1
ATOM 846 N N . GLN A 1 105 ? -14.131 2.136 14.033 1.00 75.00 105 GLN A N 1
ATOM 847 C CA . GLN A 1 105 ? -15.435 2.427 14.640 1.00 75.00 105 GLN A CA 1
ATOM 848 C C . GLN A 1 105 ? -15.794 1.391 15.711 1.00 75.00 105 GLN A C 1
ATOM 850 O O . GLN A 1 105 ? -16.456 1.804 16.688 1.00 75.00 105 GLN A O 1
#

Foldseek 3Di:
DDDDPCVPPPPPPVPDPDDDPPCPVVVVCCLVVVLVVLVVVVVVDLDLVSLVVNLVVLVVNLVVLVVVLVVLVVDPPRDVVVNVVSVVVNVVSVVVNVVSVVSSD